Protein AF-A0A258H3A5-F1 (afdb_monomer_lite)

Sequence (96 aa):
DPMVSQLANAAPVELPPSIKATVSMRCQPGNALVFVEFFNQDKLVTVATEKGGTKTRLTAPEAGQPFTAEGGWKLTGTPTAATVEIPGKGTLTCKG

Radius of gyration: 17.32 Å; chains: 1; bounding box: 36×21×60 Å

Foldseek 3Di:
DVCPVVVVPPDPPPDDFAWPDWAWKQKDDPRFIKIKTQTPQQFWMWIDRDDVDDTDIFGDPHHQGWTDDPQGWIWHDDRAWIWIQDRPPGIITIGD

pLDDT: mean 88.38, std 13.04, range [52.06, 97.62]

Structure (mmCIF, N/CA/C/O backbone):
data_AF-A0A258H3A5-F1
#
_entry.id   AF-A0A258H3A5-F1
#
loop_
_atom_site.group_PDB
_atom_site.id
_atom_site.type_symbol
_atom_site.label_atom_id
_atom_site.label_alt_id
_atom_site.label_comp_id
_atom_site.label_asym_id
_atom_site.label_entity_id
_atom_site.label_seq_id
_atom_site.pdbx_PDB_ins_code
_atom_site.Cartn_x
_atom_site.Cartn_y
_atom_site.Cartn_z
_atom_site.occupancy
_atom_site.B_iso_or_equiv
_atom_site.auth_seq_id
_atom_site.auth_comp_id
_atom_site.auth_asym_id
_atom_site.auth_atom_id
_atom_site.pdbx_PDB_model_num
ATOM 1 N N . ASP A 1 1 ? 23.835 2.217 -45.185 1.00 52.06 1 ASP A N 1
ATOM 2 C CA . ASP A 1 1 ? 22.734 2.635 -44.302 1.00 52.06 1 ASP A CA 1
ATOM 3 C C . ASP A 1 1 ? 23.195 2.821 -42.860 1.00 52.06 1 ASP A C 1
ATOM 5 O O . ASP A 1 1 ? 23.482 1.830 -42.196 1.00 52.06 1 ASP A O 1
ATOM 9 N N . PRO A 1 2 ? 23.321 4.068 -42.372 1.00 58.28 2 PRO A N 1
ATOM 10 C CA . PRO A 1 2 ? 23.833 4.394 -41.033 1.00 58.28 2 PRO A CA 1
ATOM 11 C C . PRO A 1 2 ? 22.846 4.116 -39.881 1.00 58.28 2 PRO A C 1
ATOM 13 O O . PRO A 1 2 ? 23.179 4.351 -38.725 1.00 58.28 2 PRO A O 1
ATOM 16 N N . MET A 1 3 ? 21.646 3.600 -40.169 1.00 60.78 3 MET A N 1
ATOM 17 C CA . MET A 1 3 ? 20.605 3.346 -39.161 1.00 60.78 3 MET A CA 1
ATOM 18 C C . MET A 1 3 ? 20.710 1.978 -38.462 1.00 60.78 3 MET A C 1
ATOM 20 O O . MET A 1 3 ? 20.052 1.756 -37.447 1.00 60.78 3 MET A O 1
ATOM 24 N N . VAL A 1 4 ? 21.552 1.060 -38.955 1.00 59.44 4 VAL A N 1
ATOM 25 C CA . VAL A 1 4 ? 21.658 -0.317 -38.422 1.00 59.44 4 VAL A CA 1
ATOM 26 C C . VAL A 1 4 ? 22.259 -0.351 -37.008 1.00 59.44 4 VAL A C 1
ATOM 28 O O . VAL A 1 4 ? 21.853 -1.154 -36.173 1.00 59.44 4 VAL A O 1
ATOM 31 N N . SER A 1 5 ? 23.187 0.553 -36.699 1.00 58.66 5 SER A N 1
ATOM 32 C CA . SER A 1 5 ? 23.881 0.619 -35.404 1.00 58.66 5 SER A CA 1
ATOM 33 C C . SER A 1 5 ? 23.084 1.329 -34.300 1.00 58.66 5 SER A C 1
ATOM 35 O O . SER A 1 5 ? 23.391 1.158 -33.119 1.00 58.66 5 SER A O 1
ATOM 37 N N . GLN A 1 6 ? 22.048 2.099 -34.649 1.00 56.53 6 GLN A N 1
ATOM 38 C CA . GLN A 1 6 ? 21.229 2.831 -33.674 1.00 56.53 6 GLN A CA 1
ATOM 39 C C . GLN A 1 6 ? 20.098 1.968 -33.094 1.00 56.53 6 GLN A C 1
ATOM 41 O O . GLN A 1 6 ? 19.778 2.106 -31.917 1.00 56.53 6 GLN A O 1
ATOM 46 N N . LEU A 1 7 ? 19.546 1.028 -33.872 1.00 55.06 7 LEU A N 1
ATOM 47 C CA . LEU A 1 7 ? 18.501 0.109 -33.394 1.00 55.06 7 LEU A CA 1
ATOM 48 C C . LEU A 1 7 ? 19.037 -0.970 -32.435 1.00 55.06 7 LEU A C 1
ATOM 50 O O . LEU A 1 7 ? 18.296 -1.446 -31.581 1.00 55.06 7 LEU A O 1
ATOM 54 N N . ALA A 1 8 ? 20.320 -1.328 -32.532 1.00 57.28 8 ALA A N 1
ATOM 55 C CA . ALA A 1 8 ? 20.943 -2.352 -31.687 1.00 57.28 8 ALA A CA 1
ATOM 56 C C . ALA A 1 8 ? 21.203 -1.903 -30.232 1.00 57.28 8 ALA A C 1
ATOM 58 O O . ALA A 1 8 ? 21.492 -2.739 -29.383 1.00 57.28 8 ALA A O 1
ATOM 59 N N . ASN A 1 9 ? 21.096 -0.600 -29.940 1.00 58.56 9 ASN A N 1
ATOM 60 C CA . ASN A 1 9 ? 21.331 -0.018 -28.611 1.00 58.56 9 ASN A CA 1
ATOM 61 C C . ASN A 1 9 ? 20.038 0.406 -27.897 1.00 58.56 9 ASN A C 1
ATOM 63 O O . ASN A 1 9 ? 20.090 1.108 -26.886 1.00 58.56 9 ASN A O 1
ATOM 67 N N . ALA A 1 10 ? 18.869 0.013 -28.411 1.00 59.88 10 ALA A N 1
ATOM 68 C CA . ALA A 1 10 ? 17.619 0.236 -27.705 1.00 59.88 10 ALA A CA 1
ATOM 69 C C . ALA A 1 10 ? 17.615 -0.623 -26.432 1.00 59.88 10 ALA A C 1
ATOM 71 O O . ALA A 1 10 ? 17.533 -1.850 -26.500 1.00 59.88 10 ALA A O 1
ATOM 72 N N . ALA A 1 11 ? 17.738 0.026 -25.270 1.00 62.09 11 ALA A N 1
ATOM 73 C CA . ALA A 1 11 ? 17.540 -0.636 -23.988 1.00 62.09 11 ALA A CA 1
ATOM 74 C C . ALA A 1 11 ? 16.177 -1.354 -24.004 1.00 62.09 11 ALA A C 1
ATOM 76 O O . ALA A 1 11 ? 15.223 -0.809 -24.574 1.00 62.09 11 ALA A O 1
ATOM 77 N N . PRO A 1 12 ? 16.064 -2.557 -23.409 1.00 63.88 12 PRO A N 1
ATOM 78 C CA . PRO A 1 12 ? 14.784 -3.233 -23.278 1.00 63.88 12 PRO A CA 1
ATOM 79 C C . PRO A 1 12 ? 13.767 -2.251 -22.703 1.00 63.88 12 PRO A C 1
ATOM 81 O O . PRO A 1 12 ? 13.989 -1.683 -21.634 1.00 63.88 12 PRO A O 1
ATOM 84 N N . VAL A 1 13 ? 12.679 -2.009 -23.434 1.00 65.44 13 VAL A N 1
ATOM 85 C CA . VAL A 1 13 ? 11.570 -1.209 -22.919 1.00 65.44 13 VAL A CA 1
ATOM 86 C C . VAL A 1 13 ? 11.001 -2.001 -21.750 1.00 65.44 13 VAL A C 1
ATOM 88 O O . VAL A 1 13 ? 10.334 -3.015 -21.959 1.00 65.44 13 VAL A O 1
ATOM 91 N N . GLU A 1 14 ? 11.320 -1.589 -20.522 1.00 62.94 14 GLU A N 1
ATOM 92 C CA . GLU A 1 14 ? 10.701 -2.161 -19.334 1.00 62.94 14 GLU A CA 1
ATOM 93 C C . GLU A 1 14 ? 9.211 -1.865 -19.423 1.00 62.94 14 GLU A C 1
ATOM 95 O O . GLU A 1 14 ? 8.754 -0.727 -19.287 1.00 62.94 14 GLU A O 1
ATOM 100 N N . LEU A 1 15 ? 8.453 -2.914 -19.733 1.00 64.12 15 LEU A N 1
ATOM 101 C CA . LEU A 1 15 ? 7.010 -2.834 -19.732 1.00 64.12 15 LEU A CA 1
ATOM 102 C C . LEU A 1 15 ? 6.570 -2.421 -18.326 1.00 64.12 15 LEU A C 1
ATOM 104 O O . LEU A 1 15 ? 7.108 -2.946 -17.343 1.00 64.12 15 LEU A O 1
ATOM 108 N N . PRO A 1 16 ? 5.607 -1.490 -18.213 1.00 69.44 16 PRO A N 1
ATOM 109 C CA . PRO A 1 16 ? 5.109 -1.080 -16.917 1.00 69.44 16 PRO A CA 1
ATOM 110 C C . PRO A 1 16 ? 4.692 -2.328 -16.127 1.00 69.44 16 PRO A C 1
ATOM 112 O O . PRO A 1 16 ? 4.058 -3.232 -16.690 1.00 69.44 16 PRO A O 1
ATOM 115 N N . PRO A 1 17 ? 5.070 -2.413 -14.840 1.00 81.06 17 PRO A N 1
ATOM 116 C CA . PRO A 1 17 ? 4.815 -3.598 -14.045 1.00 81.06 17 PRO A CA 1
ATOM 117 C C . PRO A 1 17 ? 3.313 -3.877 -14.041 1.00 81.06 17 PRO A C 1
ATOM 119 O O . PRO A 1 17 ? 2.487 -2.990 -13.823 1.00 81.06 17 PRO A O 1
ATOM 122 N N . SER A 1 18 ? 2.957 -5.122 -14.334 1.00 91.19 18 SER A N 1
ATOM 123 C CA . SER A 1 18 ? 1.560 -5.542 -14.415 1.00 91.19 18 SER A CA 1
ATOM 124 C C . SER A 1 18 ? 0.984 -5.767 -13.019 1.00 91.19 18 SER A C 1
ATOM 126 O O . SER A 1 18 ? 1.681 -6.257 -12.131 1.00 91.19 18 SER A O 1
ATOM 128 N N . ILE A 1 19 ? -0.291 -5.433 -12.818 1.00 93.81 19 ILE A N 1
ATOM 129 C CA . ILE A 1 19 ? -0.980 -5.645 -11.540 1.00 93.81 19 ILE A CA 1
ATOM 130 C C . ILE A 1 19 ? -1.319 -7.135 -11.391 1.00 93.81 19 ILE A C 1
ATOM 132 O O . ILE A 1 19 ? -1.941 -7.730 -12.268 1.00 93.81 19 ILE A O 1
ATOM 136 N N . LYS A 1 20 ? -0.914 -7.723 -10.264 1.00 94.12 20 LYS A N 1
ATOM 137 C CA . LYS A 1 20 ? -1.225 -9.093 -9.833 1.00 94.12 20 LYS A CA 1
ATOM 138 C C . LYS A 1 20 ? -2.581 -9.165 -9.135 1.00 94.12 20 LYS A C 1
ATOM 140 O O . LYS A 1 20 ? -3.342 -10.099 -9.364 1.00 94.12 20 LYS A O 1
ATOM 145 N N . ALA A 1 21 ? -2.869 -8.200 -8.261 1.00 95.50 21 ALA A N 1
ATOM 146 C CA . ALA A 1 21 ? -4.121 -8.139 -7.512 1.00 95.50 21 ALA A CA 1
ATOM 147 C C . ALA A 1 21 ? -4.434 -6.711 -7.058 1.00 95.50 21 ALA A C 1
ATOM 149 O O . ALA A 1 21 ? -3.535 -5.973 -6.664 1.00 95.50 21 ALA A O 1
ATOM 150 N N . THR A 1 22 ? -5.718 -6.362 -7.024 1.00 96.19 22 THR A N 1
ATOM 151 C CA . THR A 1 22 ? -6.222 -5.131 -6.404 1.00 96.19 22 THR A CA 1
ATOM 152 C C . THR A 1 22 ? -7.198 -5.520 -5.307 1.00 96.19 22 THR A C 1
ATOM 154 O O . THR A 1 22 ? -8.182 -6.207 -5.578 1.00 96.19 22 THR A O 1
ATOM 157 N N . VAL A 1 23 ? -6.936 -5.096 -4.072 1.00 96.44 23 VAL A N 1
ATOM 158 C CA . VAL A 1 23 ? -7.753 -5.446 -2.904 1.00 96.44 23 VAL A CA 1
ATOM 159 C C . VAL A 1 23 ? -8.081 -4.224 -2.060 1.00 96.44 23 VAL A C 1
ATOM 161 O O . VAL A 1 23 ? -7.328 -3.253 -2.002 1.00 96.44 23 VAL A O 1
ATOM 164 N N . SER A 1 24 ? -9.232 -4.278 -1.397 1.00 97.12 24 SER A N 1
ATOM 165 C CA . SER A 1 24 ? -9.628 -3.308 -0.374 1.00 97.12 24 SER A CA 1
ATOM 166 C C . SER A 1 24 ? -9.559 -4.012 0.973 1.00 97.12 24 SER A C 1
ATOM 168 O O . SER A 1 24 ? -10.344 -4.922 1.214 1.00 97.12 24 SER A O 1
ATOM 170 N N . MET A 1 25 ? -8.629 -3.621 1.838 1.00 96.62 25 MET A N 1
ATOM 171 C CA . MET A 1 25 ? -8.385 -4.305 3.105 1.00 96.62 25 MET A CA 1
ATOM 172 C C . MET A 1 25 ? -8.941 -3.500 4.277 1.00 96.62 25 MET A C 1
ATOM 174 O O . MET A 1 25 ? -8.753 -2.284 4.363 1.00 96.62 25 MET A O 1
ATOM 178 N N . ARG A 1 26 ? -9.604 -4.191 5.208 1.00 96.56 26 ARG A N 1
ATOM 179 C CA . ARG A 1 26 ? -10.046 -3.629 6.491 1.00 96.56 26 ARG A CA 1
ATOM 180 C C . ARG A 1 26 ? -8.944 -3.789 7.522 1.00 96.56 26 ARG A C 1
ATOM 182 O O . ARG A 1 26 ? -8.484 -4.905 7.753 1.00 96.56 26 ARG A O 1
ATOM 189 N N . CYS A 1 27 ? -8.564 -2.695 8.165 1.00 96.62 27 CYS A N 1
ATOM 190 C CA . CYS A 1 27 ? -7.439 -2.631 9.080 1.00 96.62 27 CYS A CA 1
ATOM 191 C C . CYS A 1 27 ? -7.858 -2.301 10.513 1.00 96.62 27 CYS A C 1
ATOM 193 O O . CYS A 1 27 ? -8.812 -1.559 10.754 1.00 96.62 27 CYS A O 1
ATOM 195 N N . GLN A 1 28 ? -7.111 -2.861 11.460 1.00 96.31 28 GLN A N 1
ATOM 196 C CA . GLN A 1 28 ? -7.253 -2.655 12.896 1.00 96.31 28 GLN A CA 1
ATOM 197 C C . GLN A 1 28 ? -5.933 -2.164 13.498 1.00 96.31 28 GLN A C 1
ATOM 199 O O . GLN A 1 28 ? -4.877 -2.605 13.043 1.00 96.31 28 GLN A O 1
ATOM 204 N N . PRO A 1 29 ? -5.967 -1.328 14.548 1.00 93.38 29 PRO A N 1
ATOM 205 C CA . PRO A 1 29 ? -7.160 -0.747 15.174 1.00 93.38 29 PRO A CA 1
ATOM 206 C C . PRO A 1 29 ? -7.847 0.324 14.302 1.00 93.38 29 PRO A C 1
ATOM 208 O O . PRO A 1 29 ? -7.272 0.832 13.344 1.00 93.38 29 PRO A O 1
ATOM 211 N N . GLY A 1 30 ? -9.094 0.672 14.638 1.00 86.12 30 GLY A N 1
ATOM 212 C CA . GLY A 1 30 ? -9.771 1.858 14.091 1.00 86.12 30 GLY A CA 1
ATOM 213 C C . GLY A 1 30 ? -10.612 1.651 12.828 1.00 86.12 30 GLY A C 1
ATOM 214 O O . GLY A 1 30 ? -11.033 2.642 12.238 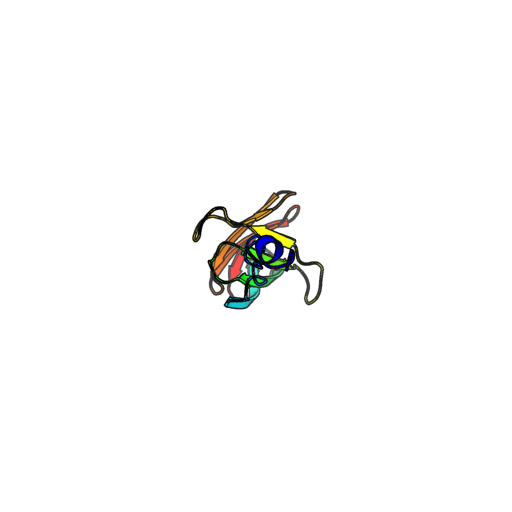1.00 86.12 30 GLY A O 1
ATOM 215 N N . ASN A 1 31 ? -10.883 0.403 12.417 1.00 89.88 31 ASN A N 1
ATOM 216 C CA . ASN A 1 31 ? -11.727 0.075 11.252 1.00 89.88 31 ASN A CA 1
ATOM 217 C C . ASN A 1 31 ? -11.341 0.834 9.966 1.00 89.88 31 ASN A C 1
ATOM 219 O O . ASN A 1 31 ? -12.198 1.151 9.139 1.00 89.88 31 ASN A O 1
ATOM 223 N N . ALA A 1 32 ? -10.053 1.140 9.798 1.00 92.19 32 ALA A N 1
ATOM 224 C CA . ALA A 1 32 ? -9.569 1.848 8.624 1.00 92.19 32 ALA A CA 1
ATOM 225 C C . ALA A 1 32 ? -9.724 0.975 7.369 1.00 92.19 32 ALA A C 1
ATOM 227 O O . ALA A 1 32 ? -9.654 -0.252 7.437 1.00 92.19 32 ALA A O 1
ATOM 228 N N . LEU A 1 33 ? -9.909 1.608 6.213 1.00 94.75 33 LEU A N 1
ATOM 229 C CA . LEU A 1 33 ? -9.860 0.947 4.912 1.00 94.75 33 LEU A CA 1
ATOM 230 C C . LEU A 1 33 ? -8.607 1.397 4.171 1.00 94.75 33 LEU A C 1
ATOM 232 O O . LEU A 1 33 ? -8.313 2.590 4.113 1.00 94.75 33 LEU A O 1
ATOM 236 N N . VAL A 1 34 ? -7.889 0.440 3.594 1.00 95.75 34 VAL A N 1
ATOM 237 C CA . VAL A 1 34 ? -6.782 0.705 2.672 1.00 95.75 34 VAL A CA 1
ATOM 238 C C . VAL A 1 34 ? -7.035 -0.006 1.353 1.00 95.75 34 VAL A C 1
ATOM 240 O O . VAL A 1 34 ? -7.608 -1.093 1.311 1.00 95.75 34 VAL A O 1
ATOM 243 N N . PHE A 1 35 ? -6.606 0.612 0.267 1.00 97.25 35 PHE A N 1
ATOM 244 C CA . PHE A 1 35 ? -6.743 0.103 -1.088 1.00 97.25 35 PHE A CA 1
ATOM 245 C C . PHE A 1 35 ? -5.344 -0.210 -1.589 1.00 97.25 35 PHE A C 1
ATOM 247 O O . PHE A 1 35 ? -4.520 0.700 -1.674 1.00 97.25 35 PHE A O 1
ATOM 254 N N . VAL A 1 36 ? -5.066 -1.482 -1.862 1.00 96.81 36 VAL A N 1
ATOM 255 C CA . VAL A 1 36 ? -3.721 -1.956 -2.199 1.00 96.81 36 VAL A CA 1
ATOM 256 C C . VAL A 1 36 ? -3.729 -2.606 -3.573 1.00 96.81 36 VAL A C 1
ATOM 258 O O . VAL A 1 36 ? -4.566 -3.465 -3.854 1.00 96.81 36 VAL A O 1
ATOM 261 N N . GLU A 1 37 ? -2.780 -2.221 -4.420 1.00 96.62 37 GLU A N 1
ATOM 262 C CA . GLU A 1 37 ? -2.489 -2.917 -5.673 1.00 96.62 37 GLU A CA 1
ATOM 263 C C . GLU A 1 37 ? -1.140 -3.613 -5.539 1.00 96.62 37 GLU A C 1
ATOM 265 O O . GLU A 1 37 ? -0.115 -2.971 -5.314 1.00 96.62 37 GLU A O 1
ATOM 270 N N . PHE A 1 38 ? -1.147 -4.932 -5.676 1.00 95.31 38 PHE A N 1
ATOM 271 C CA . PHE A 1 38 ? 0.044 -5.762 -5.723 1.00 95.31 38 PHE A CA 1
ATOM 272 C C . PHE A 1 38 ? 0.450 -5.949 -7.172 1.00 95.31 38 PHE A C 1
ATOM 274 O O . PHE A 1 38 ? -0.389 -6.285 -8.008 1.00 95.31 38 PHE A O 1
ATOM 281 N N . PHE A 1 39 ? 1.730 -5.766 -7.470 1.00 94.81 39 PHE A N 1
ATOM 282 C CA . PHE A 1 39 ? 2.263 -5.926 -8.815 1.00 94.81 39 PHE A CA 1
ATOM 283 C C . PHE A 1 39 ? 2.963 -7.275 -8.968 1.00 94.81 39 PHE A C 1
ATOM 285 O O . PHE A 1 39 ? 3.394 -7.903 -7.998 1.00 94.81 39 PHE A O 1
ATOM 292 N N . ASN A 1 40 ? 3.075 -7.726 -10.213 1.00 90.00 40 ASN A N 1
ATOM 293 C CA . ASN A 1 40 ? 3.860 -8.897 -10.565 1.00 90.00 40 ASN A CA 1
ATOM 294 C C . ASN A 1 40 ? 5.318 -8.717 -10.117 1.00 90.00 40 ASN A C 1
ATOM 296 O O . ASN A 1 40 ? 5.807 -7.599 -9.971 1.00 90.00 40 ASN A O 1
ATOM 300 N N . GLN A 1 41 ? 5.999 -9.842 -9.891 1.00 87.38 41 GLN A N 1
ATOM 301 C CA . GLN A 1 41 ? 7.345 -9.927 -9.303 1.00 87.38 41 GLN A CA 1
ATOM 302 C C . GLN A 1 41 ? 7.423 -9.608 -7.801 1.00 87.38 41 GLN A C 1
ATOM 304 O O . GLN A 1 41 ? 8.502 -9.742 -7.235 1.00 87.38 41 GLN A O 1
ATOM 309 N N . ASP A 1 42 ? 6.316 -9.232 -7.145 1.00 90.62 42 ASP A N 1
ATOM 310 C CA . ASP A 1 42 ? 6.228 -9.042 -5.687 1.00 90.62 42 ASP A CA 1
ATOM 311 C C . ASP A 1 42 ? 7.281 -8.056 -5.122 1.00 90.62 42 ASP A C 1
ATOM 313 O O . ASP A 1 42 ? 7.703 -8.165 -3.973 1.00 90.62 42 ASP A O 1
ATOM 317 N N . LYS A 1 43 ? 7.700 -7.072 -5.933 1.00 94.00 43 LYS A N 1
ATOM 318 C CA . LYS A 1 43 ? 8.655 -6.003 -5.564 1.00 94.00 43 LYS A CA 1
ATOM 319 C C . LYS A 1 43 ? 8.040 -4.607 -5.513 1.00 94.00 43 LYS A C 1
ATOM 321 O O . LYS A 1 43 ? 8.711 -3.638 -5.167 1.00 94.00 43 LYS A O 1
ATOM 326 N N . LEU A 1 44 ? 6.767 -4.491 -5.869 1.00 94.94 44 LEU A N 1
ATOM 327 C CA . LEU A 1 44 ? 6.062 -3.226 -5.955 1.00 94.94 44 LEU A CA 1
ATOM 328 C C . LEU A 1 44 ? 4.628 -3.391 -5.458 1.00 94.94 44 LEU A C 1
ATOM 330 O O . LEU A 1 44 ? 3.923 -4.321 -5.856 1.00 94.94 44 LEU A O 1
ATOM 334 N N . VAL A 1 45 ? 4.197 -2.440 -4.635 1.00 96.69 45 VAL A N 1
ATOM 335 C CA . VAL A 1 45 ? 2.794 -2.236 -4.280 1.00 96.69 45 VAL A CA 1
ATOM 336 C C . VAL A 1 45 ? 2.450 -0.752 -4.345 1.00 96.69 45 VAL A C 1
ATOM 338 O O . VAL A 1 45 ? 3.314 0.114 -4.184 1.00 96.69 45 VAL A O 1
ATOM 341 N N . THR A 1 46 ? 1.178 -0.442 -4.550 1.00 96.62 46 THR A N 1
ATOM 342 C CA . THR A 1 46 ? 0.640 0.887 -4.247 1.00 96.62 46 THR A CA 1
ATOM 343 C C . THR A 1 46 ? -0.390 0.767 -3.136 1.00 96.62 46 THR A C 1
ATOM 345 O O . THR A 1 46 ? -1.115 -0.222 -3.068 1.00 96.62 46 THR A O 1
ATOM 348 N N . VAL A 1 47 ? -0.450 1.759 -2.251 1.00 96.12 47 VAL A N 1
ATOM 349 C CA . VAL A 1 47 ? -1.441 1.838 -1.174 1.00 96.12 47 VAL A CA 1
ATOM 350 C C . VAL A 1 47 ? -2.102 3.209 -1.171 1.00 96.12 47 VAL A C 1
ATOM 352 O O . VAL A 1 47 ? -1.430 4.227 -1.298 1.00 96.12 47 VAL A O 1
ATOM 355 N N . ALA A 1 48 ? -3.417 3.246 -1.009 1.00 95.81 48 ALA A N 1
ATOM 356 C CA . ALA A 1 48 ? -4.181 4.462 -0.762 1.00 95.81 48 ALA A CA 1
ATOM 357 C C . ALA A 1 48 ? -5.064 4.269 0.474 1.00 95.81 48 ALA A C 1
ATOM 359 O O . ALA A 1 48 ? -5.562 3.174 0.730 1.00 95.81 48 ALA A O 1
ATOM 360 N N . THR A 1 49 ? -5.285 5.332 1.242 1.00 93.94 49 THR A N 1
ATOM 361 C CA . THR A 1 49 ? -6.165 5.304 2.427 1.00 93.94 49 THR A CA 1
ATOM 362 C C . THR A 1 49 ? -7.610 5.678 2.110 1.00 93.94 49 THR A C 1
ATOM 364 O O . THR A 1 49 ? -8.463 5.653 2.991 1.00 93.94 49 THR A O 1
ATOM 367 N N . GLU A 1 50 ? -7.887 6.044 0.860 1.00 93.56 50 GLU A N 1
ATOM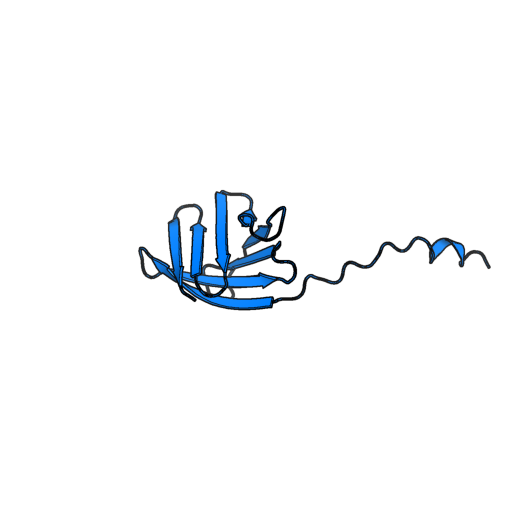 368 C CA . GLU A 1 50 ? -9.197 6.463 0.370 1.00 93.56 50 GLU A CA 1
ATOM 369 C C . GLU A 1 50 ? -9.421 5.908 -1.037 1.00 93.56 50 GLU A C 1
ATOM 371 O O . GLU A 1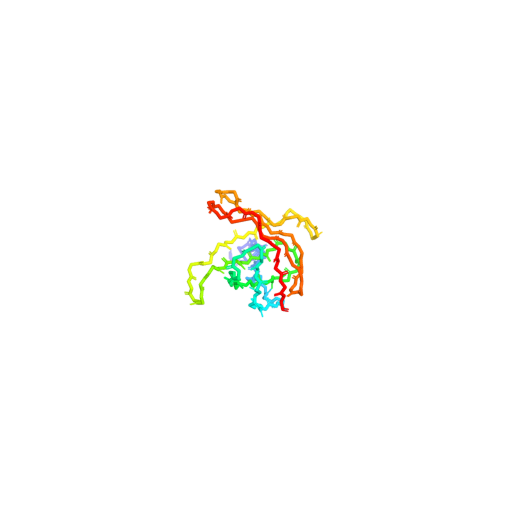 50 ? -8.480 5.745 -1.821 1.00 93.56 50 GLU A O 1
ATOM 376 N N . LYS A 1 51 ? -10.678 5.614 -1.378 1.00 91.62 51 LYS A N 1
ATOM 377 C CA . LYS A 1 51 ? -11.019 5.049 -2.685 1.00 91.62 51 LYS A CA 1
ATOM 378 C C . LYS A 1 51 ? -10.787 6.098 -3.772 1.00 91.62 51 LYS A C 1
ATOM 380 O O . LYS A 1 51 ? -11.476 7.109 -3.801 1.00 91.62 51 LYS A O 1
ATOM 385 N N . GLY A 1 52 ? -9.847 5.835 -4.679 1.00 89.06 52 GLY A N 1
ATOM 386 C CA . GLY A 1 52 ? -9.463 6.793 -5.723 1.00 89.06 52 GLY A CA 1
ATOM 387 C C . GLY A 1 52 ? -8.611 7.963 -5.219 1.00 89.06 52 GLY A C 1
ATOM 388 O O . GLY A 1 52 ? -8.374 8.895 -5.980 1.00 89.06 52 GLY A O 1
ATOM 389 N N . GLY A 1 53 ? -8.153 7.915 -3.963 1.00 91.06 53 GLY A N 1
ATOM 390 C CA . GLY A 1 53 ? -7.229 8.900 -3.410 1.00 91.06 53 GLY A CA 1
ATOM 391 C C . GLY A 1 53 ? -5.792 8.711 -3.901 1.00 91.06 53 GLY A C 1
AT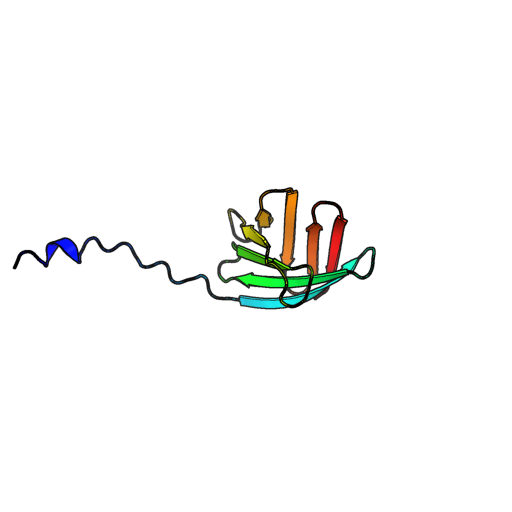OM 392 O O . GLY A 1 53 ? -5.488 7.841 -4.724 1.00 91.06 53 GLY A O 1
ATOM 393 N N . THR A 1 54 ? -4.886 9.523 -3.357 1.00 93.12 54 THR A N 1
ATOM 394 C CA . THR A 1 54 ? -3.457 9.470 -3.682 1.00 93.12 54 THR A CA 1
ATOM 395 C C . THR A 1 54 ? -2.865 8.109 -3.327 1.00 93.12 54 THR A C 1
ATOM 397 O O . THR A 1 54 ? -2.980 7.637 -2.195 1.00 93.12 54 THR A O 1
ATOM 400 N N . LYS A 1 55 ? -2.205 7.491 -4.309 1.00 94.44 55 LYS A N 1
ATOM 401 C CA . LYS A 1 55 ? -1.506 6.219 -4.149 1.00 94.44 55 LYS A CA 1
ATOM 402 C C . LYS A 1 55 ? -0.059 6.463 -3.736 1.00 94.44 55 LYS A C 1
ATOM 404 O O . LYS A 1 55 ? 0.710 7.056 -4.490 1.00 94.44 55 LYS A O 1
ATOM 409 N N . THR A 1 56 ? 0.327 5.942 -2.583 1.00 96.00 56 THR A N 1
ATOM 410 C CA . THR A 1 56 ? 1.724 5.840 -2.170 1.00 96.00 56 THR A CA 1
ATOM 411 C C . THR A 1 56 ? 2.325 4.595 -2.805 1.00 96.00 56 THR A C 1
ATOM 413 O O . THR A 1 56 ? 1.806 3.492 -2.639 1.00 96.00 56 THR A O 1
ATOM 416 N N . ARG A 1 57 ? 3.418 4.762 -3.547 1.00 95.81 57 ARG A N 1
ATOM 417 C CA . ARG A 1 57 ? 4.173 3.658 -4.144 1.00 95.81 57 ARG A CA 1
ATOM 418 C C . ARG A 1 57 ? 5.180 3.126 -3.130 1.00 95.81 57 ARG A C 1
ATOM 420 O O . ARG A 1 57 ? 6.016 3.899 -2.683 1.00 95.81 57 ARG A O 1
ATOM 427 N N . LEU A 1 58 ? 5.127 1.835 -2.808 1.00 96.75 58 LEU A N 1
ATOM 428 C CA . LEU A 1 58 ? 6.107 1.173 -1.947 1.00 96.75 58 LEU A CA 1
ATOM 429 C C . LEU A 1 58 ? 6.831 0.083 -2.737 1.00 96.75 58 LEU A C 1
ATOM 431 O O . LEU A 1 58 ? 6.221 -0.660 -3.509 1.00 96.75 58 LEU A O 1
ATOM 435 N N . THR A 1 59 ? 8.134 -0.031 -2.523 1.00 96.19 59 THR A N 1
ATOM 436 C CA . THR A 1 59 ? 8.991 -1.007 -3.204 1.00 96.19 59 THR A CA 1
ATOM 437 C C . THR A 1 59 ? 9.674 -1.920 -2.208 1.00 96.19 59 THR A C 1
ATOM 439 O O . THR A 1 59 ? 10.006 -1.490 -1.107 1.00 96.19 59 THR A O 1
ATOM 442 N N . ALA A 1 60 ? 9.916 -3.162 -2.608 1.00 95.62 60 ALA A N 1
ATOM 443 C CA . ALA A 1 60 ? 10.746 -4.102 -1.873 1.00 95.62 60 ALA A CA 1
ATOM 444 C C . ALA A 1 60 ? 12.012 -4.406 -2.694 1.00 95.62 60 ALA A C 1
ATOM 446 O O . ALA A 1 60 ? 11.928 -4.509 -3.922 1.00 95.62 60 ALA A O 1
ATOM 447 N N . PRO A 1 61 ? 13.183 -4.569 -2.054 1.00 92.56 61 PRO A N 1
ATOM 448 C CA . PRO A 1 61 ? 14.414 -4.930 -2.764 1.00 92.56 61 PRO A CA 1
ATOM 449 C C . PRO A 1 61 ? 14.285 -6.300 -3.458 1.00 92.56 61 PRO A C 1
ATOM 451 O O . PRO A 1 61 ? 14.738 -6.505 -4.592 1.00 92.56 61 PRO A O 1
ATOM 454 N N . GLU A 1 62 ? 13.592 -7.232 -2.804 1.00 92.00 62 GLU A N 1
ATOM 455 C CA . GLU A 1 62 ? 13.373 -8.600 -3.263 1.00 92.00 62 GLU A CA 1
ATOM 456 C C . GLU A 1 62 ? 11.953 -9.073 -2.940 1.00 92.00 62 GLU A C 1
ATOM 458 O O . GLU A 1 62 ? 11.294 -8.540 -2.047 1.00 92.00 62 GLU A O 1
ATOM 463 N N . ALA A 1 63 ? 11.484 -10.088 -3.669 1.00 89.44 63 ALA A N 1
ATOM 464 C CA . ALA A 1 63 ? 10.180 -10.686 -3.416 1.00 89.44 63 ALA A CA 1
ATOM 465 C C . ALA A 1 63 ? 10.128 -11.270 -1.995 1.00 89.44 63 ALA A C 1
ATOM 467 O O . ALA A 1 63 ? 11.031 -11.991 -1.576 1.00 89.44 63 ALA A O 1
ATOM 468 N N . GLY A 1 64 ? 9.065 -10.954 -1.255 1.00 89.50 64 GLY A N 1
ATOM 469 C CA . GLY A 1 64 ? 8.886 -11.392 0.133 1.00 89.50 64 GLY A CA 1
ATOM 470 C C . GLY A 1 64 ? 9.547 -10.493 1.185 1.00 89.50 64 GLY A C 1
ATOM 471 O O . GLY A 1 64 ? 9.282 -10.678 2.373 1.00 89.50 64 GLY A O 1
ATOM 472 N N . GLN A 1 65 ? 10.345 -9.498 0.784 1.00 94.75 65 GLN A N 1
ATOM 473 C CA . GLN A 1 65 ? 10.821 -8.457 1.697 1.00 94.75 65 GLN A CA 1
ATOM 474 C C . GLN A 1 65 ? 9.735 -7.394 1.941 1.00 94.75 65 GLN A C 1
ATOM 476 O O . GLN A 1 65 ? 8.810 -7.254 1.136 1.00 94.75 65 GLN A O 1
ATOM 481 N N . PRO A 1 66 ? 9.821 -6.624 3.043 1.00 96.19 66 PRO A N 1
ATOM 482 C CA . PRO A 1 66 ? 8.912 -5.513 3.287 1.00 96.19 66 PRO A CA 1
ATOM 483 C C . PRO A 1 66 ? 8.936 -4.490 2.154 1.00 96.19 66 PRO A C 1
ATOM 485 O O . PRO A 1 66 ? 10.003 -4.061 1.715 1.00 96.19 66 PRO A O 1
ATOM 488 N N . PHE A 1 67 ? 7.754 -4.045 1.743 1.00 97.62 67 PHE A N 1
ATOM 489 C CA . PHE A 1 67 ? 7.617 -2.885 0.880 1.00 97.62 67 PHE A CA 1
ATOM 490 C C . PHE A 1 67 ? 7.789 -1.628 1.726 1.00 97.62 67 PHE A C 1
ATOM 492 O O . PHE A 1 67 ? 7.154 -1.503 2.775 1.00 97.62 67 PHE A O 1
ATOM 499 N N . THR A 1 68 ? 8.618 -0.693 1.283 1.00 97.25 68 THR A N 1
ATOM 500 C CA . THR A 1 68 ? 8.858 0.578 1.973 1.00 97.25 68 THR A CA 1
ATOM 501 C C . THR A 1 68 ? 8.753 1.754 1.014 1.00 97.25 68 THR A C 1
ATOM 503 O O . THR A 1 68 ? 8.905 1.607 -0.202 1.00 97.25 68 THR A O 1
ATOM 506 N N . ALA A 1 69 ? 8.462 2.929 1.564 1.00 95.88 69 ALA A N 1
ATOM 507 C CA . ALA A 1 69 ? 8.576 4.200 0.863 1.00 95.88 69 ALA A CA 1
ATOM 508 C C . ALA A 1 69 ? 9.045 5.298 1.819 1.00 95.88 69 ALA A C 1
ATOM 510 O O . ALA A 1 69 ? 9.070 5.125 3.042 1.00 95.88 69 ALA A O 1
ATOM 511 N N . GLU A 1 70 ? 9.407 6.442 1.249 1.00 89.19 70 GLU A N 1
ATOM 512 C CA . GLU A 1 70 ? 9.772 7.629 2.014 1.00 89.19 70 GLU A CA 1
ATOM 513 C C . GLU A 1 70 ? 8.648 8.061 2.969 1.00 89.19 70 GLU A C 1
ATOM 515 O O . GLU A 1 70 ? 7.465 7.781 2.763 1.00 89.19 70 GLU A O 1
ATOM 520 N N . GLY A 1 71 ? 9.026 8.740 4.052 1.00 88.38 71 GLY A N 1
ATOM 521 C CA . GLY A 1 71 ? 8.077 9.228 5.054 1.00 88.38 71 GLY A CA 1
ATOM 522 C C . GLY A 1 71 ? 7.620 8.184 6.076 1.00 88.38 71 GLY A C 1
ATOM 523 O O . GLY A 1 71 ? 6.760 8.505 6.888 1.00 88.38 71 GLY A O 1
ATOM 524 N N . GLY A 1 72 ? 8.196 6.976 6.080 1.00 92.56 72 GLY A N 1
ATOM 525 C CA . GLY A 1 72 ? 7.920 5.942 7.091 1.00 92.56 72 GLY A CA 1
ATOM 526 C C . GLY A 1 72 ? 6.802 4.969 6.714 1.00 92.56 72 GLY A C 1
ATOM 527 O O . GLY A 1 72 ? 6.260 4.285 7.576 1.00 92.56 72 GLY A O 1
ATOM 528 N N . TRP A 1 73 ? 6.439 4.899 5.434 1.00 96.31 73 TRP A N 1
ATOM 529 C CA . TRP A 1 73 ? 5.495 3.899 4.949 1.00 96.31 73 TRP A CA 1
ATOM 530 C C . TRP A 1 73 ? 6.142 2.520 4.889 1.00 96.31 73 TRP A C 1
ATOM 532 O O . TRP A 1 73 ? 7.229 2.351 4.326 1.00 96.31 73 TRP A O 1
ATOM 542 N N . LYS A 1 74 ? 5.425 1.516 5.390 1.00 97.00 74 LYS A N 1
ATOM 543 C CA . LYS A 1 74 ? 5.833 0.115 5.295 1.00 97.00 74 LYS A CA 1
ATOM 544 C C . LYS A 1 74 ? 4.626 -0.783 5.074 1.00 97.00 74 LYS A C 1
ATOM 546 O O . LYS A 1 74 ? 3.572 -0.554 5.655 1.00 97.00 74 LYS A O 1
ATOM 551 N N . LEU A 1 75 ? 4.774 -1.825 4.268 1.00 97.00 75 LEU A N 1
ATOM 552 C CA . LEU A 1 75 ? 3.770 -2.871 4.106 1.00 97.00 75 LEU A CA 1
ATOM 553 C C . LEU A 1 75 ? 4.455 -4.236 4.068 1.00 97.00 75 LEU A C 1
ATOM 555 O O . LEU A 1 75 ? 5.436 -4.434 3.355 1.00 97.00 75 LEU A O 1
ATOM 559 N N . THR A 1 76 ? 3.928 -5.196 4.820 1.00 96.31 76 THR A N 1
ATOM 560 C CA . THR A 1 76 ? 4.330 -6.609 4.746 1.00 96.31 76 THR A CA 1
ATOM 561 C C . THR A 1 76 ? 3.099 -7.484 4.630 1.00 96.31 76 THR A C 1
ATOM 563 O O . THR A 1 76 ? 2.163 -7.310 5.406 1.00 96.31 76 THR A O 1
ATOM 566 N N . GLY A 1 77 ? 3.112 -8.458 3.726 1.00 93.38 77 GLY A N 1
ATOM 567 C CA . GLY A 1 77 ? 2.042 -9.443 3.601 1.00 93.38 77 GLY A CA 1
ATOM 568 C C . GLY A 1 77 ? 1.554 -9.619 2.172 1.00 93.38 77 GLY A C 1
ATOM 569 O O . GLY A 1 77 ? 2.284 -9.377 1.212 1.00 93.38 77 GLY A O 1
ATOM 570 N N . THR A 1 78 ? 0.320 -10.087 2.051 1.00 93.62 78 THR A N 1
ATOM 571 C CA . THR A 1 78 ? -0.297 -10.543 0.806 1.00 93.62 78 THR A CA 1
ATOM 572 C C . THR A 1 78 ? -1.667 -9.882 0.618 1.00 93.62 78 THR A C 1
ATOM 574 O O . THR A 1 78 ? -2.158 -9.208 1.529 1.00 93.62 78 THR A O 1
ATOM 577 N N . PRO A 1 79 ? -2.342 -10.099 -0.526 1.00 94.50 79 PRO A N 1
ATOM 578 C CA . PRO A 1 79 ? -3.687 -9.572 -0.740 1.00 94.50 79 PRO A CA 1
ATOM 579 C C . PRO A 1 79 ? -4.740 -10.031 0.284 1.00 94.50 79 PRO A C 1
ATOM 581 O O . PRO A 1 79 ? -5.778 -9.391 0.391 1.00 94.50 79 PRO A O 1
ATOM 584 N N . THR A 1 80 ? -4.507 -11.117 1.034 1.00 95.88 80 THR A N 1
ATOM 585 C CA . THR A 1 80 ? -5.466 -11.652 2.022 1.00 95.88 80 THR A CA 1
ATOM 586 C C . THR A 1 80 ? -5.190 -11.180 3.449 1.00 95.88 80 THR A C 1
ATOM 588 O O . THR A 1 80 ? -6.122 -11.005 4.235 1.00 95.88 80 THR A O 1
ATOM 591 N N . ALA A 1 81 ? -3.924 -10.951 3.801 1.00 96.00 81 ALA A N 1
ATOM 592 C CA . ALA A 1 81 ? -3.520 -10.469 5.117 1.00 96.00 81 ALA A CA 1
ATOM 593 C C . ALA A 1 81 ? -2.233 -9.649 5.011 1.00 96.00 81 ALA A C 1
ATOM 595 O O . ALA A 1 81 ? -1.241 -10.110 4.442 1.00 96.00 81 ALA A O 1
ATOM 596 N N . ALA A 1 82 ? -2.238 -8.449 5.587 1.00 96.69 82 ALA A N 1
ATOM 597 C CA . ALA A 1 82 ? -1.093 -7.549 5.550 1.00 96.69 82 ALA A CA 1
ATOM 598 C C . ALA A 1 82 ? -0.975 -6.733 6.837 1.00 96.69 82 ALA A C 1
ATOM 600 O O . ALA A 1 82 ? -1.961 -6.482 7.520 1.00 96.69 82 ALA A O 1
ATOM 601 N N . THR A 1 83 ? 0.231 -6.273 7.135 1.00 97.44 83 THR A N 1
ATOM 602 C CA . THR A 1 83 ? 0.509 -5.258 8.150 1.00 97.44 83 THR A CA 1
ATOM 603 C C . THR A 1 83 ? 0.997 -4.016 7.427 1.00 97.44 83 THR A C 1
ATOM 605 O O . THR A 1 83 ? 1.931 -4.104 6.628 1.00 97.44 83 THR A O 1
ATOM 608 N N . VAL A 1 84 ? 0.367 -2.873 7.689 1.00 96.12 84 VAL A N 1
ATOM 609 C CA . VAL A 1 84 ? 0.719 -1.584 7.090 1.00 96.12 84 VAL A CA 1
ATOM 610 C C . VAL A 1 84 ? 1.112 -0.599 8.179 1.00 96.12 84 V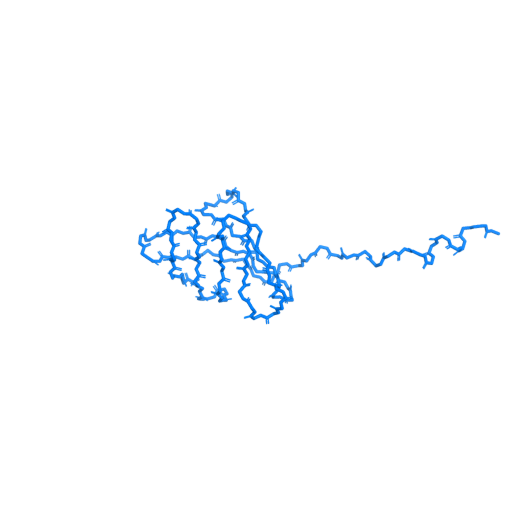AL A C 1
ATOM 612 O O . VAL A 1 84 ? 0.417 -0.448 9.179 1.00 96.12 84 VAL A O 1
ATOM 615 N N . GLU A 1 85 ? 2.231 0.078 7.990 1.00 96.69 85 GLU A N 1
ATOM 616 C CA . GLU A 1 85 ? 2.635 1.227 8.782 1.00 96.69 85 GLU A CA 1
ATOM 617 C C . GLU A 1 85 ? 2.320 2.482 7.982 1.00 96.69 85 GLU A C 1
ATOM 619 O O . GLU A 1 85 ? 2.831 2.677 6.874 1.00 96.69 85 GLU A O 1
ATOM 624 N N . ILE A 1 86 ? 1.420 3.291 8.532 1.00 93.56 86 ILE A N 1
ATOM 625 C CA . ILE A 1 86 ? 0.977 4.539 7.926 1.00 93.56 86 ILE A CA 1
ATOM 626 C C . ILE A 1 86 ? 1.545 5.684 8.768 1.00 93.56 86 ILE A C 1
ATOM 628 O O . ILE A 1 86 ? 1.248 5.757 9.969 1.00 93.56 86 ILE A O 1
ATOM 632 N N . PRO A 1 87 ? 2.304 6.615 8.171 1.00 92.62 87 PRO A N 1
ATOM 633 C CA . PRO A 1 87 ? 2.847 7.763 8.885 1.00 92.62 87 PRO A CA 1
ATOM 634 C C . PRO A 1 87 ? 1.746 8.544 9.608 1.00 92.62 87 PRO A C 1
ATOM 636 O O . PRO A 1 87 ? 0.706 8.863 9.032 1.00 92.62 87 PRO A O 1
ATOM 639 N N . GLY A 1 88 ? 1.944 8.802 10.900 1.00 90.44 88 GLY A N 1
ATOM 640 C CA . GLY A 1 88 ? 0.971 9.498 11.750 1.00 90.44 88 GLY A CA 1
ATOM 641 C C . GLY A 1 88 ? -0.255 8.679 12.184 1.00 90.44 88 GLY A C 1
ATOM 642 O O . GLY A 1 88 ? -0.978 9.135 13.066 1.00 90.44 88 GLY A O 1
ATOM 643 N N . LYS A 1 89 ? -0.493 7.477 11.634 1.00 87.25 89 LYS A N 1
ATOM 644 C CA . LYS A 1 89 ? -1.553 6.554 12.103 1.00 87.25 89 LYS A CA 1
ATOM 645 C C . LYS A 1 89 ? -1.014 5.299 12.796 1.00 87.25 89 LYS A C 1
ATOM 647 O O . LYS A 1 89 ? -1.776 4.616 13.474 1.00 87.25 89 LYS A O 1
ATOM 652 N N . GLY A 1 90 ? 0.281 5.019 12.654 1.00 93.06 90 GLY A N 1
ATOM 653 C CA . GLY A 1 90 ? 0.951 3.876 13.270 1.00 93.06 90 GLY A CA 1
ATOM 654 C C . GLY A 1 90 ? 0.777 2.579 12.480 1.00 93.06 90 GLY A C 1
ATOM 655 O O . GLY A 1 90 ? 0.489 2.586 11.281 1.00 93.06 90 GLY A O 1
ATOM 656 N N . THR A 1 91 ? 0.989 1.454 13.162 1.00 96.31 91 THR A N 1
ATOM 657 C CA . THR A 1 91 ? 0.907 0.113 12.575 1.00 96.31 91 THR A CA 1
ATOM 658 C C . THR A 1 91 ? -0.516 -0.428 12.642 1.00 96.31 91 THR A C 1
ATOM 660 O O . THR A 1 91 ? -1.110 -0.510 13.718 1.00 96.31 91 THR A O 1
ATOM 663 N N . LEU A 1 92 ? -1.042 -0.857 11.497 1.00 96.69 92 LEU A N 1
ATOM 664 C CA . LEU A 1 92 ? -2.356 -1.465 11.363 1.00 96.69 92 LEU A CA 1
ATOM 665 C C . LEU A 1 92 ? -2.234 -2.886 10.801 1.00 96.69 92 LEU A C 1
ATOM 667 O O . LEU A 1 92 ? -1.482 -3.139 9.862 1.00 96.69 92 LEU A O 1
ATOM 671 N N . THR A 1 93 ? -3.015 -3.813 11.348 1.00 97.31 93 THR A N 1
ATOM 672 C CA . THR A 1 93 ? -3.171 -5.174 10.818 1.00 97.31 93 THR A CA 1
ATOM 673 C C . THR A 1 93 ? -4.418 -5.233 9.948 1.00 97.31 93 THR A C 1
ATOM 675 O O . THR A 1 93 ? -5.515 -4.928 10.412 1.00 97.31 93 THR A O 1
ATOM 678 N N . CYS A 1 94 ? -4.258 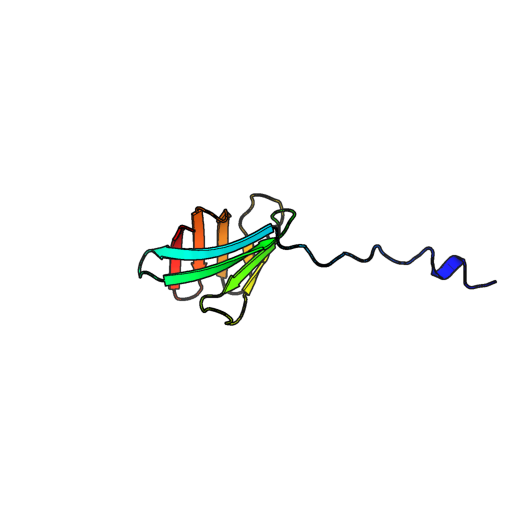-5.633 8.695 1.00 96.69 94 CYS A N 1
ATOM 679 C CA . CYS A 1 94 ? -5.263 -5.586 7.647 1.00 96.69 94 CYS A CA 1
ATOM 680 C C . CYS A 1 94 ? -5.663 -6.980 7.160 1.00 96.69 94 CYS A C 1
ATOM 682 O O . CYS A 1 94 ? -4.828 -7.879 7.036 1.00 96.69 94 CYS A O 1
ATOM 684 N N . LYS A 1 95 ? -6.945 -7.134 6.827 1.00 96.12 95 LYS A N 1
ATOM 685 C CA . LYS A 1 95 ? -7.514 -8.326 6.185 1.00 96.12 95 LYS A CA 1
ATOM 686 C C . LYS A 1 95 ? -8.219 -7.936 4.888 1.00 96.12 95 LYS A C 1
ATOM 688 O O . LYS A 1 95 ? -8.984 -6.966 4.891 1.00 96.12 95 LYS A O 1
ATOM 693 N N . GLY A 1 96 ? -7.897 -8.655 3.814 1.00 83.88 96 GLY A N 1
ATOM 694 C CA . GLY A 1 96 ? -8.481 -8.495 2.476 1.00 83.88 96 GLY A CA 1
ATOM 695 C C . GLY A 1 96 ? -9.818 -9.196 2.318 1.00 83.88 96 GLY A C 1
ATOM 696 O O . GLY A 1 96 ? -10.086 -10.137 3.099 1.00 83.88 96 GLY A O 1
#

Secondary structure (DSSP, 8-state):
-TTHHHHTT-----PPPPEEEEEEEEEETTTEEEEEEEEGGGSEEEEESSTT-PPEEEE-SSTTSPEEETTTEEEEE-SSEEEEEETTTEEEEEE-